Protein AF-A0AAP8N6D6-F1 (afdb_monomer)

pLDDT: mean 84.0, std 11.62, range [59.53, 96.5]

Foldseek 3Di:
DPPDDPVVLVVLLLVLCVLLVRNVCPVPDPVPDDPLRNLSSVLSVVVSVVDPDDDDDCSPVPPDPVSVVSSVSSVD

Radius of gyration: 12.7 Å; Cα contacts (8 Å, |Δi|>4): 38; chains: 1; bounding box: 27×28×34 Å

Solvent-accessible surface area (backbone atoms only — not comparable to full-atom values): 4814 Å² total; per-residue (Å²): 128,94,80,68,54,72,68,59,52,53,50,54,49,45,56,37,25,45,61,59,73,37,46,96,46,72,88,57,59,73,91,79,47,54,73,65,53,49,52,43,52,51,50,36,57,53,55,73,66,65,61,95,71,86,89,76,79,69,80,50,82,85,43,57,79,77,52,43,55,54,56,53,61,65,72,107

Nearest PDB structures (foldseek):
  4yer-assembly1_A  TM=9.313E-01  e=3.791E-03  Thermotoga maritima MSB8
  4yer-assembly1_B  TM=9.317E-01  e=9.942E-03  Thermotoga maritima MSB8
  3pux-assembly1_B  TM=8.563E-01  e=7.924E-03  Escherichia coli K-12
  2r6g-assembly1_A  TM=8.453E-01  e=5.034E-03  Escherichia coli K-12
  3rlf-assembly1_B  TM=8.454E-01  e=7.924E-03  Escherichia coli K-12

Sequence (76 aa):
VKGISKSNAEEIAKELLEKVGLLEKAGVYPPKLSGGQKQRVAIARALAMEPKVMLFDEPTSALDPEMVKEVLEVMK

Secondary structure (DSSP, 8-state):
-----HHHHHHHHHHHHHHTT-GGGTT--GGGS-HHHHHHHHHHHHHTT--S----SSTTTTS-HHHHHHHHHHT-

Structure (mmCIF, N/CA/C/O backbone):
data_AF-A0AAP8N6D6-F1
#
_entry.id   AF-A0AAP8N6D6-F1
#
loop_
_atom_site.group_PDB
_atom_site.id
_atom_site.type_symbol
_atom_site.label_atom_id
_atom_site.label_alt_id
_atom_site.label_comp_id
_atom_site.label_asym_id
_atom_site.label_entity_id
_atom_site.label_seq_id
_atom_site.pdbx_PDB_ins_code
_atom_site.Cartn_x
_atom_site.Cartn_y
_atom_site.Cartn_z
_atom_site.occupancy
_atom_site.B_iso_or_equiv
_atom_site.auth_seq_id
_atom_site.auth_comp_id
_atom_site.auth_asym_id
_atom_site.auth_atom_id
_atom_site.pdbx_PDB_model_num
ATOM 1 N N . VAL A 1 1 ? -15.617 6.871 5.617 1.00 66.31 1 VAL A N 1
ATOM 2 C CA . VAL A 1 1 ? -14.566 5.948 5.118 1.00 66.31 1 VAL A CA 1
ATOM 3 C C . VAL A 1 1 ? -14.107 5.093 6.297 1.00 66.31 1 VAL 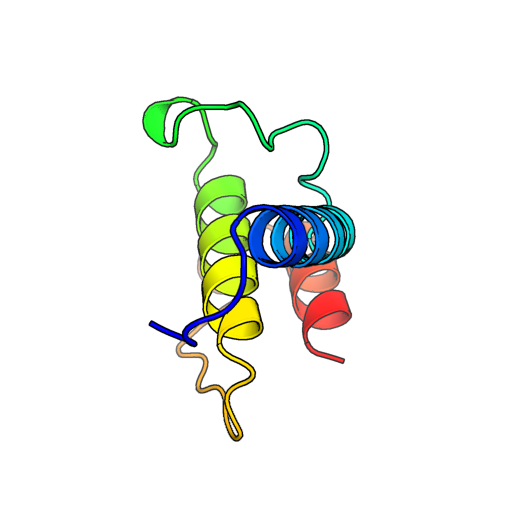A C 1
ATOM 5 O O . VAL A 1 1 ? -13.542 5.662 7.215 1.00 66.31 1 VAL A O 1
ATOM 8 N N . LYS A 1 2 ? -14.488 3.806 6.348 1.00 80.75 2 LYS A N 1
ATOM 9 C CA . LYS A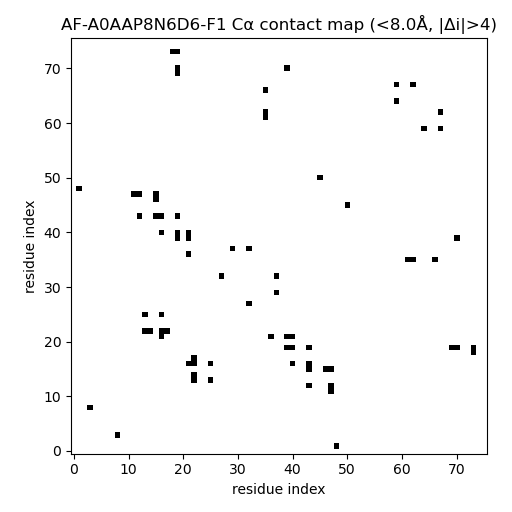 1 2 ? -14.283 2.781 7.411 1.00 80.75 2 LYS A CA 1
ATOM 10 C C . LYS A 1 2 ? -14.570 3.096 8.899 1.00 80.75 2 LYS A C 1
ATOM 12 O O . LYS A 1 2 ? -14.822 2.158 9.637 1.00 80.75 2 LYS A O 1
ATOM 17 N N . GLY A 1 3 ? -14.593 4.350 9.352 1.00 88.00 3 GLY A N 1
ATOM 18 C CA . GLY A 1 3 ? -14.946 4.714 10.735 1.00 88.00 3 GLY A CA 1
ATOM 19 C C . GLY A 1 3 ? -13.924 4.282 11.795 1.00 88.00 3 GLY A C 1
ATOM 20 O O . GLY A 1 3 ? -14.246 4.272 12.977 1.00 88.00 3 GLY A O 1
ATOM 21 N N . ILE A 1 4 ? -12.710 3.917 11.380 1.00 92.06 4 ILE A N 1
ATOM 22 C CA . ILE A 1 4 ? -11.625 3.489 12.269 1.00 92.06 4 ILE A CA 1
ATOM 23 C C . ILE A 1 4 ? -10.914 4.684 12.912 1.00 92.06 4 ILE A C 1
ATOM 25 O O . ILE A 1 4 ? -10.932 5.798 12.381 1.00 92.06 4 ILE A O 1
ATOM 29 N N . SER A 1 5 ? -10.272 4.447 14.059 1.00 96.50 5 SER A N 1
ATOM 30 C CA . SER A 1 5 ? -9.462 5.462 14.738 1.00 96.50 5 SER A CA 1
ATOM 31 C C . SER A 1 5 ? -8.282 5.896 13.858 1.00 96.50 5 SER A C 1
ATOM 33 O O . SER A 1 5 ? -7.790 5.130 13.026 1.00 96.50 5 SER A O 1
ATOM 35 N N . LYS A 1 6 ? -7.788 7.122 14.066 1.00 94.38 6 LYS A N 1
ATOM 36 C CA . LYS A 1 6 ? -6.601 7.624 13.358 1.00 94.38 6 LYS A CA 1
ATOM 37 C C . LYS A 1 6 ? -5.380 6.726 13.589 1.00 94.38 6 LYS A C 1
ATOM 39 O O . LYS A 1 6 ? -4.676 6.425 12.635 1.00 94.38 6 LYS A O 1
ATOM 44 N N . SER A 1 7 ? -5.179 6.266 14.826 1.00 96.25 7 SER A N 1
ATOM 45 C CA . SER A 1 7 ? -4.074 5.365 15.183 1.00 96.25 7 SER A CA 1
ATOM 46 C C . SER A 1 7 ? -4.128 4.065 14.381 1.00 96.25 7 SER A C 1
ATOM 48 O O . SER A 1 7 ? -3.135 3.678 13.776 1.00 96.25 7 SER A O 1
ATOM 50 N N . ASN A 1 8 ? -5.303 3.432 14.311 1.00 94.94 8 ASN A N 1
ATOM 51 C CA . ASN A 1 8 ? -5.466 2.174 13.584 1.00 94.94 8 ASN A CA 1
ATOM 52 C C . ASN A 1 8 ? -5.301 2.386 12.073 1.00 94.94 8 ASN A C 1
ATOM 54 O O . ASN A 1 8 ? -4.737 1.545 11.383 1.00 94.94 8 ASN A O 1
ATOM 58 N N . ALA A 1 9 ? -5.777 3.518 11.543 1.00 94.75 9 ALA A N 1
ATOM 59 C CA . ALA A 1 9 ? -5.596 3.849 10.133 1.00 94.75 9 ALA A CA 1
ATOM 60 C C . ALA A 1 9 ? -4.113 4.031 9.771 1.00 94.75 9 ALA A C 1
ATOM 62 O O . ALA A 1 9 ? -3.688 3.596 8.703 1.00 94.75 9 ALA A O 1
ATOM 63 N N . GLU A 1 10 ? -3.332 4.663 10.650 1.00 95.12 10 GLU A N 1
ATOM 64 C CA . GLU A 1 10 ? -1.890 4.845 10.464 1.00 95.12 10 GLU A CA 1
ATOM 65 C C . GLU A 1 10 ? -1.120 3.523 10.554 1.00 95.12 10 GLU A C 1
ATOM 67 O O . GLU A 1 10 ? -0.182 3.321 9.784 1.00 95.12 10 GLU A O 1
ATOM 72 N N . GLU A 1 11 ? -1.519 2.621 11.448 1.00 95.44 11 GLU A N 1
ATOM 73 C CA . GLU A 1 11 ? -0.942 1.279 11.569 1.00 95.44 11 GLU A CA 1
ATOM 74 C C . GLU A 1 11 ? -1.170 0.458 10.293 1.00 95.44 11 GLU A C 1
ATOM 76 O O . GLU A 1 11 ? -0.204 0.051 9.647 1.00 95.44 11 GLU A O 1
ATOM 81 N N . ILE A 1 12 ? -2.423 0.358 9.836 1.00 94.31 12 ILE A N 1
ATOM 82 C CA . ILE A 1 12 ? -2.779 -0.317 8.575 1.00 94.31 12 ILE A CA 1
ATOM 83 C C . ILE A 1 12 ? -2.029 0.303 7.388 1.00 94.31 12 ILE A C 1
ATOM 85 O O . ILE A 1 12 ? -1.536 -0.404 6.508 1.00 94.31 12 ILE A O 1
ATOM 89 N N . ALA A 1 13 ? -1.928 1.635 7.342 1.00 94.38 13 ALA A N 1
ATOM 90 C CA . ALA A 1 13 ? -1.206 2.316 6.275 1.00 94.38 13 ALA A CA 1
ATOM 91 C C . ALA A 1 13 ? 0.284 1.946 6.265 1.00 94.38 13 ALA A C 1
ATOM 93 O O . ALA A 1 13 ? 0.833 1.721 5.188 1.00 94.38 13 ALA A O 1
ATOM 94 N N . LYS A 1 14 ? 0.934 1.861 7.432 1.00 95.31 14 LYS A N 1
ATOM 95 C CA . LYS A 1 14 ? 2.345 1.457 7.538 1.00 95.31 14 LYS A CA 1
ATOM 96 C C . LYS A 1 14 ? 2.552 0.016 7.088 1.00 95.31 14 LYS A C 1
ATOM 98 O O . LYS A 1 14 ? 3.435 -0.209 6.268 1.00 95.31 14 LYS A O 1
ATOM 103 N N . GLU A 1 15 ? 1.713 -0.916 7.534 1.00 93.44 15 GLU A N 1
ATOM 104 C CA . GLU A 1 15 ? 1.788 -2.322 7.109 1.00 93.44 15 GLU A CA 1
ATOM 105 C C . GLU A 1 15 ? 1.640 -2.466 5.589 1.00 93.44 15 GLU A C 1
ATOM 107 O O . GLU A 1 15 ? 2.393 -3.185 4.935 1.00 93.44 15 GLU A O 1
ATOM 112 N N . LEU A 1 16 ? 0.683 -1.754 4.990 1.00 91.94 16 LEU A N 1
ATOM 113 C CA . LEU A 1 16 ? 0.468 -1.807 3.543 1.00 91.94 16 LEU A CA 1
ATOM 114 C C . LEU A 1 16 ? 1.600 -1.141 2.764 1.00 91.94 16 LEU A C 1
ATOM 116 O O . LEU A 1 16 ? 1.974 -1.636 1.702 1.00 91.94 16 LEU A O 1
ATOM 120 N N . LEU A 1 17 ? 2.153 -0.040 3.281 1.00 92.75 17 LEU A N 1
ATOM 121 C CA . LEU A 1 17 ? 3.327 0.607 2.700 1.00 92.75 17 LEU A CA 1
ATOM 122 C C . LEU A 1 17 ? 4.565 -0.286 2.789 1.00 92.75 17 LEU A C 1
ATOM 124 O O . LEU A 1 17 ? 5.335 -0.321 1.834 1.00 92.75 17 LEU A O 1
ATOM 128 N N . GLU A 1 18 ? 4.749 -1.018 3.883 1.00 91.50 18 GLU A N 1
ATOM 129 C CA . GLU A 1 18 ? 5.817 -2.008 4.025 1.00 91.50 18 GLU A CA 1
ATOM 130 C C . GLU A 1 18 ? 5.673 -3.132 2.998 1.00 91.50 18 GLU A C 1
ATOM 132 O O . GLU A 1 18 ? 6.627 -3.403 2.270 1.00 91.50 18 GLU A O 1
ATOM 137 N N . LYS A 1 19 ? 4.466 -3.693 2.839 1.00 86.50 19 LYS A N 1
ATOM 138 C CA . LYS A 1 19 ? 4.194 -4.728 1.827 1.00 86.50 19 LYS A CA 1
ATOM 139 C C . LYS A 1 19 ? 4.556 -4.279 0.411 1.00 86.50 19 LYS A C 1
ATOM 141 O O . LYS A 1 19 ? 5.114 -5.064 -0.342 1.00 86.50 19 LYS A O 1
ATOM 146 N N . VAL A 1 20 ? 4.294 -3.019 0.049 1.00 85.69 20 VAL A N 1
ATOM 147 C CA . VAL A 1 20 ? 4.674 -2.468 -1.271 1.00 85.69 20 VAL A CA 1
ATOM 148 C C . VAL A 1 20 ? 6.098 -1.884 -1.324 1.00 85.69 20 VAL A C 1
ATOM 150 O O . VAL A 1 20 ? 6.465 -1.260 -2.324 1.00 85.69 20 VAL A O 1
ATOM 153 N N . GLY A 1 21 ? 6.908 -2.034 -0.272 1.00 88.06 21 GLY A N 1
ATOM 154 C CA . GLY A 1 21 ? 8.295 -1.552 -0.234 1.00 88.06 21 GLY A CA 1
ATOM 155 C C . GLY A 1 21 ? 8.443 -0.024 -0.168 1.00 88.06 21 GLY A C 1
ATOM 156 O O . GLY A 1 21 ? 9.430 0.531 -0.647 1.00 88.06 21 GLY A O 1
ATOM 157 N N . LEU A 1 22 ? 7.453 0.685 0.382 1.00 92.06 22 LEU A N 1
ATOM 158 C CA . LEU A 1 22 ? 7.395 2.153 0.461 1.00 92.06 22 LEU A CA 1
ATOM 159 C C . LEU A 1 22 ? 7.263 2.710 1.885 1.00 92.06 22 LEU A C 1
ATOM 161 O O . LEU A 1 22 ? 6.957 3.895 2.037 1.00 92.06 22 LEU A O 1
ATOM 165 N N . LEU A 1 23 ? 7.524 1.915 2.926 1.00 94.06 23 LEU A N 1
ATOM 166 C CA . LEU A 1 23 ? 7.456 2.379 4.319 1.00 94.06 23 LEU A CA 1
ATOM 167 C C . LEU A 1 23 ? 8.330 3.625 4.564 1.00 94.06 23 LEU A C 1
ATOM 169 O O . LEU A 1 23 ? 7.849 4.630 5.085 1.00 94.06 23 LEU A O 1
ATOM 173 N N . GLU A 1 24 ? 9.565 3.620 4.057 1.00 94.88 24 GLU A N 1
ATOM 174 C CA . GLU A 1 24 ? 10.518 4.748 4.111 1.00 94.88 24 GLU A CA 1
ATOM 175 C C . GLU A 1 24 ? 10.018 6.021 3.397 1.00 94.88 24 GLU A C 1
ATOM 177 O O . GLU A 1 24 ? 10.588 7.107 3.525 1.00 94.88 24 GLU A O 1
ATOM 182 N N . LYS A 1 25 ? 8.956 5.904 2.591 1.00 94.75 25 LYS A N 1
ATOM 183 C CA . LYS A 1 25 ? 8.344 7.002 1.835 1.00 94.75 25 LYS A CA 1
ATOM 184 C C . LYS A 1 25 ? 7.002 7.449 2.418 1.00 94.75 25 LYS A C 1
ATOM 186 O O . LYS A 1 25 ? 6.367 8.311 1.816 1.00 94.75 25 LYS A O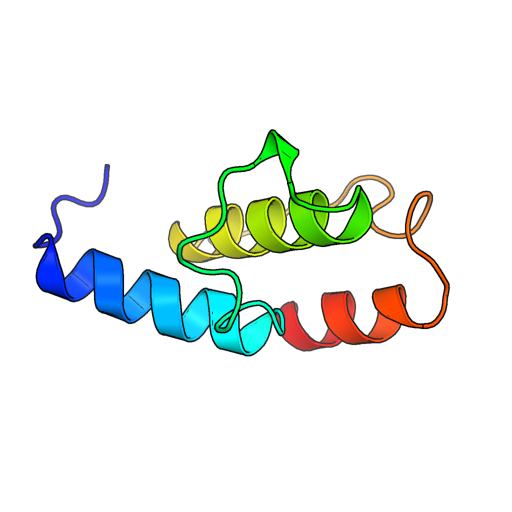 1
ATOM 191 N N . ALA A 1 26 ? 6.591 6.955 3.589 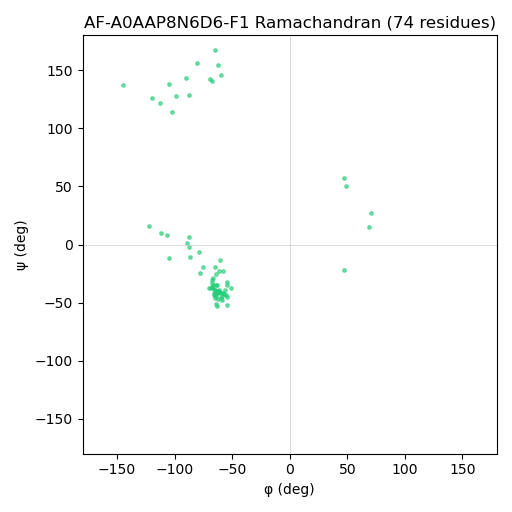1.00 94.69 26 ALA A N 1
ATOM 192 C CA . ALA A 1 26 ? 5.300 7.287 4.204 1.00 94.69 26 ALA A CA 1
ATOM 193 C C . ALA A 1 26 ? 5.065 8.802 4.385 1.00 94.69 26 ALA A C 1
ATOM 195 O O . ALA A 1 26 ? 3.945 9.282 4.231 1.00 94.69 26 ALA A O 1
ATOM 196 N N . GLY A 1 27 ? 6.122 9.568 4.676 1.00 94.69 27 GLY A N 1
ATOM 197 C CA . GLY A 1 27 ? 6.060 11.030 4.823 1.00 94.69 27 GLY A CA 1
ATOM 198 C C . GLY A 1 27 ? 6.291 11.823 3.530 1.00 94.69 27 GLY A C 1
ATOM 199 O O . GLY A 1 27 ? 6.333 13.055 3.562 1.00 94.69 27 GLY A O 1
ATOM 200 N N . VAL A 1 28 ? 6.500 11.156 2.393 1.00 96.00 28 VAL A N 1
ATOM 201 C CA . VAL A 1 28 ? 6.866 11.811 1.132 1.00 96.00 28 VAL A CA 1
ATOM 202 C C . VAL A 1 28 ? 5.618 12.234 0.366 1.00 96.00 28 VAL A C 1
ATOM 204 O O . VAL A 1 28 ? 4.717 11.445 0.101 1.00 96.00 28 VAL A O 1
ATOM 207 N N . TYR A 1 29 ? 5.583 13.504 -0.041 1.00 94.88 29 TYR A N 1
ATOM 208 C CA . TYR A 1 29 ? 4.453 14.056 -0.783 1.00 94.88 29 TYR A CA 1
ATOM 209 C C . TYR A 1 29 ? 4.362 13.472 -2.208 1.00 94.88 29 TYR A C 1
ATOM 211 O O . TYR A 1 29 ? 5.404 13.335 -2.858 1.00 94.88 29 TYR A O 1
ATOM 219 N N . PRO A 1 30 ? 3.154 13.212 -2.756 1.00 91.44 30 PRO A N 1
ATOM 220 C CA . PRO A 1 30 ? 2.984 12.511 -4.033 1.00 91.44 30 PRO A CA 1
ATOM 221 C C . PRO A 1 30 ? 3.798 13.042 -5.229 1.00 91.44 30 PRO A C 1
ATOM 223 O O . PRO A 1 30 ? 4.301 12.221 -5.994 1.00 91.44 30 PRO A O 1
ATOM 226 N N . PRO A 1 31 ? 4.007 14.362 -5.423 1.00 95.12 31 PRO A N 1
ATOM 227 C CA . PRO A 1 31 ? 4.831 14.866 -6.526 1.00 95.12 31 PRO A CA 1
ATOM 228 C C . PRO A 1 31 ? 6.298 14.414 -6.492 1.00 95.12 31 PRO A C 1
ATOM 230 O O . PRO A 1 31 ? 6.938 14.397 -7.538 1.00 95.12 31 PRO A O 1
ATOM 233 N N . LYS A 1 32 ? 6.823 14.034 -5.318 1.00 95.19 32 LYS A N 1
ATOM 234 C CA . LYS A 1 32 ? 8.211 13.576 -5.125 1.00 95.19 32 LYS A CA 1
ATOM 235 C C . LYS A 1 32 ? 8.396 12.070 -5.353 1.00 95.19 32 LYS A C 1
ATOM 237 O O . LYS A 1 32 ? 9.512 11.576 -5.227 1.00 95.19 32 LYS A O 1
ATOM 242 N N . LEU A 1 33 ? 7.320 11.343 -5.646 1.00 91.19 33 LEU A N 1
ATOM 243 C CA . LEU A 1 33 ? 7.357 9.916 -5.952 1.00 91.19 33 LEU A CA 1
ATOM 244 C C . LEU A 1 33 ? 7.539 9.693 -7.460 1.00 91.19 33 LEU A C 1
ATOM 246 O O . LEU A 1 33 ? 6.951 10.413 -8.276 1.00 91.19 33 LEU A O 1
ATOM 250 N N . SER A 1 34 ? 8.306 8.667 -7.833 1.00 89.56 34 SER A N 1
ATOM 251 C CA . SER A 1 34 ? 8.388 8.201 -9.223 1.00 89.56 34 SER A CA 1
ATOM 252 C C . SER A 1 34 ? 7.037 7.648 -9.707 1.00 89.56 34 SER A C 1
ATOM 254 O O . SER A 1 34 ? 6.130 7.401 -8.909 1.00 89.56 34 SER A O 1
ATOM 256 N N . GLY A 1 35 ? 6.886 7.429 -11.018 1.00 86.06 35 GLY A N 1
ATOM 257 C CA . GLY A 1 35 ? 5.673 6.825 -11.590 1.00 86.06 35 GLY A CA 1
ATOM 258 C C . GLY A 1 35 ? 5.320 5.479 -10.943 1.00 86.06 35 GLY A C 1
ATOM 259 O O . GLY A 1 35 ? 4.230 5.331 -10.391 1.00 86.06 35 GLY A O 1
ATOM 260 N N . GLY A 1 36 ? 6.280 4.550 -10.891 1.00 82.44 36 GLY A N 1
ATOM 261 C CA . GLY A 1 36 ? 6.094 3.244 -10.246 1.00 82.44 36 GLY A CA 1
ATOM 262 C C . GLY A 1 36 ? 5.822 3.336 -8.738 1.00 82.44 36 GLY A C 1
ATOM 263 O O . GLY A 1 36 ? 5.007 2.589 -8.201 1.00 82.44 36 GLY A O 1
ATOM 264 N N . GLN A 1 37 ? 6.423 4.302 -8.031 1.00 88.94 37 GLN A N 1
ATOM 265 C CA . GLN A 1 37 ? 6.111 4.541 -6.614 1.00 88.94 37 GLN A CA 1
ATOM 266 C C . GLN A 1 37 ? 4.666 5.027 -6.424 1.00 88.94 37 GLN A C 1
ATOM 268 O O . GLN A 1 37 ? 3.976 4.551 -5.525 1.00 88.94 37 GLN A O 1
ATOM 273 N N . LYS A 1 38 ? 4.170 5.925 -7.286 1.00 89.75 38 LYS A N 1
ATOM 274 C CA . LYS A 1 38 ? 2.765 6.373 -7.249 1.00 89.75 38 LYS A CA 1
ATOM 275 C C . LYS A 1 38 ? 1.795 5.220 -7.497 1.00 89.75 38 LYS A C 1
ATOM 277 O O . LYS A 1 38 ? 0.774 5.136 -6.818 1.00 89.75 38 LYS A O 1
ATOM 282 N N . GLN A 1 39 ? 2.124 4.321 -8.424 1.00 85.00 39 GLN A N 1
ATOM 283 C CA . GLN A 1 39 ? 1.314 3.135 -8.698 1.00 85.00 39 GLN A CA 1
ATOM 284 C C . GLN A 1 39 ? 1.259 2.193 -7.488 1.00 85.00 39 GLN A C 1
ATOM 286 O O . GLN A 1 39 ? 0.177 1.769 -7.087 1.00 85.00 39 GLN A O 1
ATOM 291 N N . ARG A 1 40 ? 2.397 1.947 -6.831 1.00 86.62 40 ARG A N 1
ATOM 292 C CA . ARG A 1 40 ? 2.457 1.150 -5.595 1.00 86.62 40 ARG A CA 1
ATOM 293 C C . ARG A 1 40 ? 1.653 1.762 -4.447 1.00 86.62 40 ARG A C 1
ATOM 295 O O . ARG A 1 40 ? 0.909 1.049 -3.778 1.00 86.62 40 ARG A O 1
ATOM 302 N N . VAL A 1 41 ? 1.702 3.086 -4.271 1.00 91.50 41 VAL A N 1
ATOM 303 C CA . VAL A 1 41 ? 0.821 3.788 -3.316 1.00 91.50 41 VAL A CA 1
ATOM 304 C C . VAL A 1 41 ? -0.657 3.610 -3.684 1.00 91.50 41 VAL A C 1
ATOM 306 O O . VAL A 1 41 ? -1.490 3.422 -2.799 1.00 91.50 41 VAL A O 1
ATOM 3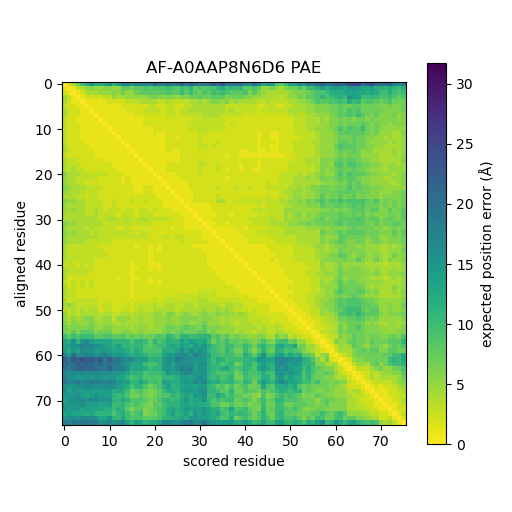09 N N . ALA A 1 42 ? -1.007 3.637 -4.973 1.00 89.44 42 ALA A N 1
ATOM 310 C CA . ALA A 1 42 ? -2.383 3.419 -5.415 1.00 89.44 42 ALA A CA 1
ATOM 311 C C . ALA A 1 42 ? -2.880 1.995 -5.106 1.00 89.44 42 ALA A C 1
ATOM 313 O O . ALA A 1 42 ? -4.020 1.847 -4.661 1.00 89.44 42 ALA A O 1
ATOM 314 N N . ILE A 1 43 ? -2.023 0.981 -5.270 1.00 86.88 43 ILE A N 1
ATOM 315 C CA . ILE A 1 43 ? -2.311 -0.415 -4.903 1.00 86.88 43 ILE A CA 1
ATOM 316 C C . ILE A 1 43 ? -2.499 -0.541 -3.387 1.00 86.88 43 ILE A C 1
ATOM 318 O O . ILE A 1 43 ? -3.540 -1.025 -2.947 1.00 86.88 43 ILE A O 1
ATOM 322 N N . ALA A 1 44 ? -1.562 -0.026 -2.581 1.00 90.31 44 ALA A N 1
ATOM 323 C CA . ALA A 1 44 ? -1.680 -0.021 -1.119 1.00 90.31 44 ALA A CA 1
ATOM 324 C C . ALA A 1 44 ? -2.984 0.655 -0.655 1.00 90.31 44 ALA A C 1
ATOM 326 O O . ALA A 1 44 ? -3.709 0.125 0.185 1.00 90.31 44 ALA A O 1
ATOM 327 N N . ARG A 1 45 ? -3.344 1.792 -1.265 1.00 92.06 45 ARG A N 1
ATOM 328 C CA . ARG A 1 45 ? -4.610 2.492 -0.999 1.00 92.06 45 ARG A CA 1
ATOM 329 C C . ARG A 1 45 ? -5.833 1.641 -1.351 1.00 92.06 45 ARG A C 1
ATOM 331 O O . ARG A 1 45 ? -6.818 1.676 -0.618 1.00 92.06 45 ARG A O 1
ATOM 338 N N . ALA A 1 46 ? -5.798 0.919 -2.470 1.00 89.88 46 ALA A N 1
ATOM 339 C CA . ALA A 1 46 ? -6.887 0.031 -2.865 1.00 89.88 46 ALA A CA 1
ATOM 340 C C . ALA A 1 46 ? -7.030 -1.143 -1.882 1.00 89.88 46 ALA A C 1
ATOM 342 O O . ALA A 1 46 ? -8.141 -1.440 -1.447 1.00 89.88 46 ALA A O 1
ATOM 343 N N . LEU A 1 47 ? -5.912 -1.747 -1.465 1.00 88.56 47 LEU A N 1
ATOM 344 C CA . LEU A 1 47 ? -5.876 -2.837 -0.484 1.00 88.56 47 LEU A CA 1
ATOM 345 C C . LEU A 1 47 ? -6.363 -2.405 0.903 1.00 88.56 47 LEU A C 1
ATOM 347 O O . LEU A 1 47 ? -7.058 -3.172 1.562 1.00 88.56 47 LEU A O 1
ATOM 351 N N . ALA A 1 48 ? -6.097 -1.162 1.319 1.00 91.12 48 ALA A N 1
ATOM 352 C CA . ALA A 1 48 ? -6.576 -0.613 2.594 1.00 91.12 48 ALA A CA 1
ATOM 353 C C . ALA A 1 48 ? -8.108 -0.645 2.740 1.00 91.12 48 ALA A C 1
ATOM 355 O O . ALA A 1 48 ? -8.650 -0.637 3.851 1.00 91.12 48 ALA A O 1
ATOM 356 N N . MET A 1 49 ? -8.833 -0.690 1.620 1.00 90.88 49 MET A N 1
ATOM 357 C CA . MET A 1 49 ? -10.289 -0.811 1.631 1.00 90.88 49 MET A CA 1
ATOM 358 C C . MET A 1 49 ? -10.775 -2.242 1.890 1.00 90.88 49 MET A C 1
ATOM 360 O O . MET A 1 49 ? -11.970 -2.410 2.108 1.00 90.88 49 MET A O 1
ATOM 364 N N . GLU A 1 50 ? -9.881 -3.236 1.949 1.00 88.38 50 GLU A N 1
ATOM 365 C CA . GLU A 1 50 ? -10.202 -4.673 2.023 1.00 88.38 50 GLU A CA 1
ATOM 366 C C . GLU A 1 50 ? -11.274 -5.072 0.990 1.00 88.38 50 GLU A C 1
ATOM 368 O O . GLU A 1 50 ? -12.360 -5.544 1.344 1.00 88.38 50 GLU A O 1
ATOM 373 N N . PRO A 1 51 ? -11.032 -4.817 -0.310 1.00 89.06 51 PRO A N 1
ATOM 374 C CA . PRO A 1 51 ? -12.012 -5.130 -1.332 1.00 89.06 51 PRO A CA 1
ATOM 375 C C . PRO A 1 51 ? -12.182 -6.647 -1.452 1.00 89.06 51 PRO A C 1
ATOM 377 O O . PRO A 1 51 ? -11.214 -7.400 -1.429 1.00 89.06 51 PRO A O 1
ATOM 380 N N . LYS A 1 52 ? -13.424 -7.101 -1.653 1.00 89.31 52 LYS A N 1
ATOM 381 C CA . LYS A 1 52 ? -13.716 -8.523 -1.909 1.00 89.31 52 LYS A CA 1
ATOM 382 C C . LYS A 1 52 ? -13.146 -9.012 -3.244 1.00 89.31 52 LYS A C 1
ATOM 384 O O . LYS A 1 52 ? -12.885 -10.196 -3.398 1.00 89.31 52 LYS A O 1
ATOM 389 N N . VAL A 1 53 ? -13.017 -8.104 -4.211 1.00 87.31 53 VAL A N 1
ATOM 390 C CA . VAL A 1 53 ? -12.500 -8.355 -5.559 1.00 87.31 53 VAL A CA 1
ATOM 391 C C . VAL A 1 53 ? -11.728 -7.117 -6.001 1.00 87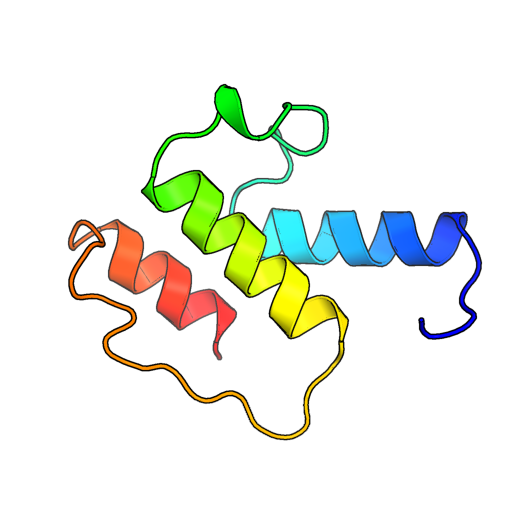.31 53 VAL A C 1
ATOM 393 O O . VAL A 1 53 ? -12.202 -5.997 -5.802 1.00 87.31 53 VAL A O 1
ATOM 396 N N . MET A 1 54 ? -10.563 -7.313 -6.617 1.00 82.69 54 MET A N 1
ATOM 397 C CA . MET A 1 54 ? -9.773 -6.245 -7.225 1.00 82.69 54 MET A CA 1
ATOM 398 C C . MET A 1 54 ? -9.613 -6.532 -8.719 1.00 82.69 54 MET A C 1
ATOM 400 O O . MET A 1 54 ? -9.197 -7.624 -9.098 1.00 82.69 54 MET A O 1
ATOM 404 N N . LEU A 1 55 ? -9.983 -5.563 -9.558 1.00 82.56 55 LEU A N 1
ATOM 405 C CA . LEU A 1 55 ? -9.799 -5.632 -11.004 1.00 82.56 55 LEU A CA 1
ATOM 406 C C . LEU A 1 55 ? -8.548 -4.842 -11.372 1.00 82.56 55 LEU A C 1
ATOM 408 O O . LEU A 1 55 ? -8.416 -3.677 -11.000 1.00 82.56 55 LEU A O 1
ATOM 412 N N . PHE A 1 56 ? -7.662 -5.482 -12.119 1.00 78.50 56 PHE A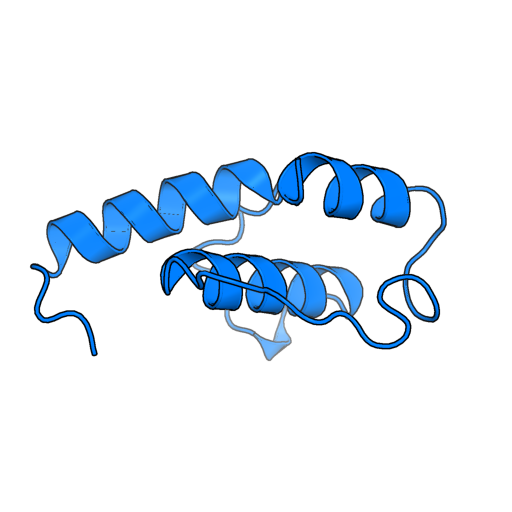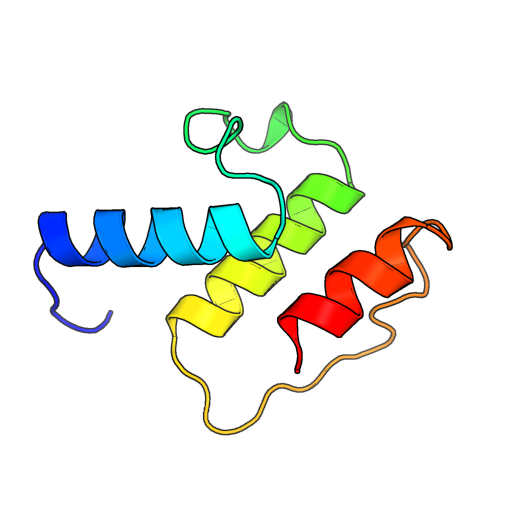 N 1
ATOM 413 C CA . PHE A 1 56 ? -6.477 -4.852 -12.666 1.00 78.50 56 PHE A CA 1
ATOM 414 C C . PHE A 1 56 ? -6.630 -4.791 -14.174 1.00 78.50 56 PHE A C 1
ATOM 416 O O . PHE A 1 56 ? -6.809 -5.826 -14.812 1.00 78.50 56 PHE A O 1
ATOM 423 N N . ASP A 1 57 ? -6.565 -3.585 -14.720 1.00 75.44 57 ASP A N 1
ATOM 424 C CA . ASP A 1 57 ? -6.487 -3.374 -16.157 1.00 75.44 57 ASP A CA 1
ATOM 425 C C . ASP A 1 57 ? -5.034 -3.053 -16.486 1.00 75.44 57 ASP A C 1
ATOM 427 O O . ASP A 1 57 ? -4.495 -2.064 -15.986 1.00 75.44 57 ASP A O 1
ATOM 431 N N . GLU A 1 58 ? -4.379 -3.951 -17.222 1.00 76.69 58 GLU A N 1
ATOM 432 C CA . GLU A 1 58 ? -2.992 -3.775 -17.658 1.00 76.69 58 GLU A CA 1
ATOM 433 C C . GLU A 1 58 ? -1.998 -3.349 -16.539 1.00 76.69 58 GLU A C 1
ATOM 435 O O . GLU A 1 58 ? -1.222 -2.401 -16.697 1.00 76.69 58 GLU A O 1
ATOM 440 N N . PRO A 1 59 ? -1.955 -4.043 -15.378 1.00 66.44 59 PRO A N 1
ATOM 441 C CA . PRO A 1 59 ? -1.215 -3.564 -14.204 1.00 66.44 59 PRO A CA 1
ATOM 442 C C . PRO A 1 59 ? 0.299 -3.482 -14.421 1.00 66.44 59 PRO A C 1
ATOM 444 O O . PRO A 1 59 ? 0.984 -2.788 -13.675 1.00 66.44 59 PRO A O 1
ATOM 447 N N . THR A 1 60 ? 0.821 -4.185 -15.425 1.00 69.88 60 THR A N 1
ATOM 448 C CA . THR A 1 60 ? 2.251 -4.315 -15.713 1.00 69.88 60 THR A CA 1
ATOM 449 C C . THR A 1 60 ? 2.716 -3.486 -16.906 1.00 69.88 60 THR A C 1
ATOM 451 O O . THR A 1 60 ? 3.919 -3.356 -17.092 1.00 69.88 60 THR A O 1
ATOM 454 N N . SER A 1 61 ? 1.813 -2.921 -17.714 1.00 65.75 61 SER A N 1
ATOM 455 C CA . SER A 1 61 ? 2.163 -2.285 -18.999 1.00 65.75 61 SER A CA 1
ATOM 456 C C . SER A 1 61 ? 3.060 -1.053 -18.855 1.00 65.75 61 SER A C 1
ATOM 458 O O . SER A 1 61 ? 3.804 -0.715 -19.770 1.00 65.75 61 SER A O 1
ATOM 460 N N . ALA A 1 62 ? 3.002 -0.391 -17.697 1.00 60.91 62 ALA A N 1
ATOM 461 C CA . ALA A 1 62 ? 3.807 0.785 -17.364 1.00 60.91 62 ALA A CA 1
ATOM 462 C C . ALA A 1 62 ? 4.841 0.521 -16.252 1.00 60.91 62 ALA A C 1
ATOM 464 O O . ALA A 1 62 ? 5.425 1.469 -15.724 1.00 60.91 62 ALA A O 1
ATOM 465 N N . LEU A 1 63 ? 5.037 -0.745 -15.865 1.00 61.16 63 LEU A N 1
ATOM 466 C CA . LEU A 1 63 ? 5.985 -1.137 -14.826 1.00 61.16 63 LEU A CA 1
ATOM 467 C C . LEU A 1 63 ? 7.229 -1.764 -15.446 1.00 61.16 63 LEU A C 1
ATOM 469 O O . LEU A 1 63 ? 7.137 -2.610 -16.333 1.00 61.16 63 LEU A O 1
ATOM 473 N N . ASP A 1 64 ? 8.394 -1.397 -14.916 1.00 64.88 64 ASP A N 1
ATOM 474 C CA . ASP A 1 64 ? 9.634 -2.098 -15.226 1.00 64.88 64 ASP A CA 1
ATOM 475 C C . ASP A 1 64 ? 9.517 -3.583 -14.815 1.00 64.88 64 ASP A C 1
ATOM 477 O O . ASP A 1 64 ? 8.890 -3.884 -13.793 1.00 64.88 64 ASP A O 1
ATOM 481 N N . PRO A 1 65 ? 10.132 -4.529 -15.550 1.00 65.88 65 PRO A N 1
ATOM 482 C CA . PRO A 1 65 ? 10.025 -5.967 -15.273 1.00 65.88 65 PRO A CA 1
ATOM 483 C C . PRO A 1 65 ? 10.397 -6.367 -13.837 1.00 65.88 65 PRO A C 1
ATOM 485 O O . PRO A 1 65 ? 9.806 -7.287 -13.274 1.00 65.88 65 PRO A O 1
ATOM 488 N N . GLU A 1 66 ? 11.343 -5.652 -13.223 1.00 64.56 66 GLU A N 1
ATOM 489 C CA . GLU A 1 66 ? 11.730 -5.839 -11.819 1.00 64.56 66 GLU A CA 1
ATOM 490 C C . GLU A 1 66 ? 10.597 -5.446 -10.853 1.00 64.56 66 GLU A C 1
ATOM 492 O O . GLU A 1 66 ? 10.369 -6.125 -9.853 1.00 64.56 66 GLU A O 1
ATOM 497 N N . MET A 1 67 ? 9.812 -4.415 -11.190 1.00 61.34 67 MET A N 1
ATOM 498 C CA . MET A 1 67 ? 8.692 -3.923 -10.376 1.00 61.34 67 MET A CA 1
ATOM 499 C C . MET A 1 67 ? 7.429 -4.785 -10.498 1.00 61.34 67 MET A C 1
ATOM 501 O O . MET A 1 67 ? 6.605 -4.803 -9.583 1.00 61.34 67 MET A O 1
ATOM 505 N N . VAL A 1 68 ? 7.265 -5.520 -11.603 1.00 67.81 68 VAL A N 1
ATOM 506 C CA . VAL A 1 68 ? 6.128 -6.438 -11.806 1.00 67.81 68 VAL A CA 1
ATOM 507 C C . VAL A 1 68 ? 6.093 -7.515 -10.723 1.00 67.81 68 VAL A C 1
ATOM 509 O O . VAL A 1 68 ? 5.027 -7.825 -10.190 1.00 67.81 68 VAL A O 1
ATOM 512 N N . LYS A 1 69 ? 7.260 -8.063 -10.366 1.00 67.69 69 LYS A N 1
ATOM 513 C CA . LYS A 1 69 ? 7.363 -9.106 -9.343 1.00 67.69 69 LYS A CA 1
ATOM 514 C C . LYS A 1 69 ? 6.962 -8.583 -7.963 1.00 67.69 69 LYS A C 1
ATOM 516 O O . LYS A 1 69 ? 6.181 -9.242 -7.286 1.00 67.69 69 LYS A O 1
ATOM 521 N N . GLU A 1 70 ? 7.425 -7.385 -7.600 1.00 65.56 70 GLU A N 1
ATOM 522 C CA . GLU A 1 70 ? 7.060 -6.732 -6.335 1.00 65.56 70 GLU A CA 1
ATOM 523 C C . GLU A 1 70 ? 5.544 -6.516 -6.242 1.00 65.56 70 GLU A C 1
ATOM 525 O O . GLU A 1 70 ? 4.934 -6.856 -5.236 1.00 65.56 70 GLU A O 1
ATOM 530 N N . VAL A 1 71 ? 4.902 -6.011 -7.303 1.00 65.06 71 VAL A N 1
ATOM 531 C CA . VAL A 1 71 ? 3.445 -5.782 -7.311 1.00 65.06 71 VAL A CA 1
ATOM 532 C C . VAL A 1 71 ? 2.656 -7.087 -7.189 1.00 65.06 71 VAL A C 1
ATOM 534 O O . VAL A 1 71 ? 1.691 -7.144 -6.426 1.00 65.06 71 VAL A O 1
ATOM 537 N N . LEU A 1 72 ? 3.073 -8.143 -7.892 1.00 69.31 72 LEU A N 1
ATOM 538 C CA . LEU A 1 72 ? 2.419 -9.452 -7.826 1.00 69.31 72 LEU A CA 1
ATOM 539 C C . LEU A 1 72 ? 2.576 -10.130 -6.457 1.00 69.31 72 LEU A C 1
ATOM 541 O O . LEU A 1 72 ? 1.682 -10.873 -6.054 1.00 69.31 72 LEU A O 1
ATOM 545 N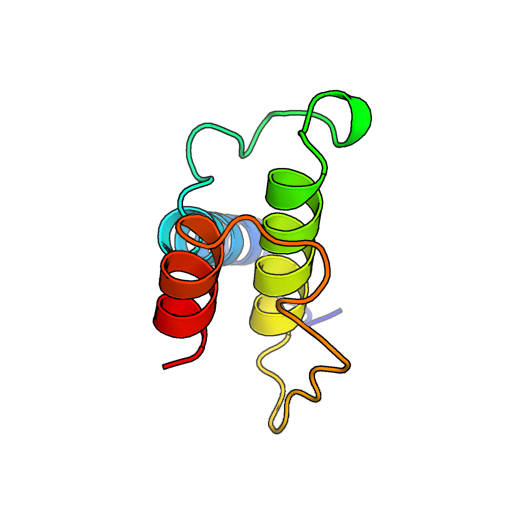 N . GLU A 1 73 ? 3.674 -9.888 -5.737 1.00 68.50 73 GLU A N 1
ATOM 546 C CA . GLU A 1 73 ? 3.868 -10.417 -4.380 1.00 68.50 73 GLU A CA 1
ATOM 547 C C . GLU A 1 73 ? 2.902 -9.789 -3.369 1.00 68.50 73 GLU A C 1
ATOM 549 O O . GLU A 1 73 ? 2.423 -10.493 -2.486 1.00 68.50 73 GLU A O 1
ATOM 554 N N . VAL A 1 74 ? 2.530 -8.515 -3.537 1.00 66.25 74 VAL A N 1
ATOM 555 C CA . VAL A 1 74 ? 1.528 -7.854 -2.674 1.00 66.25 74 VAL A CA 1
ATOM 556 C C . VAL A 1 74 ? 0.093 -8.303 -2.984 1.00 66.25 74 VAL A C 1
ATOM 558 O O . VAL A 1 74 ? -0.808 -8.132 -2.164 1.00 66.25 74 VAL A O 1
ATOM 561 N N . MET A 1 75 ? -0.136 -8.866 -4.172 1.00 67.44 75 MET A N 1
ATOM 562 C CA . MET A 1 75 ? -1.445 -9.364 -4.612 1.00 67.44 75 MET A CA 1
ATOM 563 C C . MET A 1 75 ? -1.737 -10.812 -4.186 1.00 67.44 75 MET A C 1
ATOM 565 O O . MET A 1 75 ? -2.871 -11.260 -4.366 1.00 67.44 75 MET A O 1
ATOM 569 N N . LYS A 1 76 ? -0.738 -11.543 -3.674 1.00 59.53 76 LYS A N 1
ATOM 570 C CA . LYS A 1 76 ? -0.895 -12.891 -3.105 1.00 59.53 76 LYS A CA 1
ATOM 571 C C . LYS A 1 76 ? -1.306 -12.836 -1.638 1.00 59.53 76 LYS A C 1
ATOM 573 O O . LYS A 1 76 ? -2.077 -13.738 -1.249 1.00 59.53 76 LYS A O 1
#

Mean predicted aligned error: 5.48 Å